Protein AF-A0A150MY14-F1 (afdb_monomer)

Sequence (168 aa):
MEKRAFRWLYVYIVLVVLLLSAPYWLWWLKPETELELLIVDDTVPDRSYREHQGLVWLLRAQEYVHRNGETYDAARDYVGFVPKGGGAYEVRPLPNTMDGYDAVYVADGERSFSFPALEGNVLPARQFYTYTWPTWETPRYHERLKPSYEAMKAAFSGADIAKRQGNE

Radius of gyration: 30.22 Å; Cα contacts (8 Å, |Δi|>4): 175; chains: 1; bounding box: 87×45×83 Å

pLDDT: mean 80.19, std 13.84, range [38.97, 97.31]

Solvent-accessible surface area (backbone atoms only — not comparable to full-atom values): 10384 Å² total; per-residue (Å²): 125,63,76,62,57,58,54,50,50,54,52,50,53,53,51,51,53,49,60,74,45,38,67,63,60,54,56,78,69,56,70,76,40,74,51,34,66,45,35,34,32,51,67,48,86,48,90,75,36,69,79,46,34,64,55,34,50,49,38,50,77,63,35,34,16,33,84,89,67,47,73,66,41,67,92,72,59,57,28,30,41,42,62,46,78,93,84,42,69,48,73,45,72,75,73,96,62,43,83,82,34,71,38,75,46,75,62,44,59,94,70,47,68,48,82,54,73,66,60,85,95,41,68,56,36,70,58,51,46,80,49,76,81,75,82,76,84,65,68,99,68,75,92,75,80,52,73,63,56,58,53,47,49,53,59,55,72,72,45,72,68,79,73,75,64,82,82,136

Secondary structure (DSSP, 8-state):
-HHHHHHHHHHHHHHHHHHHHHHHHHHHTPPPEE--EEEEES---STT-HHHHHHHHHHHHTTEE-TTSPBP-TTTS-EEEEE-GGG-EEEEPPPS-STT-SEEEEEE-S-EE--PPPBTTB--GGGPPEE-PPP--S-S------HHHHHHHHHHHSS-GGGSS---

Foldseek 3Di:
DVVVVVVVVVVVVVVVVCVVCVVVVVQVVQDADEAAEAEEEAPCPDPPLVLCPVVLVVCVSNNYAHPVSHRGDSQPRYAHWHDDPPRDIDGHDDDPFQPRHQYYDYSDDPKDKDFDDDPDPDRGSRPIDIDDDDDPPDPPDDPPPDVVNVVVCVVVVPDPPVPPPDDD

Nearest PDB structures (foldseek):
  7a5i-assembly1_a3  TM=2.217E-01  e=7.978E+00  Homo sapiens

Mean predicted aligned error: 14.18 Å

Structure (mmCIF, N/CA/C/O backbone):
data_AF-A0A150MY14-F1
#
_entry.id   AF-A0A150MY14-F1
#
loop_
_atom_site.group_PDB
_atom_site.id
_atom_site.type_symbol
_atom_site.label_atom_id
_atom_site.label_alt_id
_atom_site.label_comp_id
_atom_site.label_asym_id
_atom_site.label_entity_id
_atom_site.label_seq_id
_atom_site.pdbx_PDB_ins_code
_atom_site.Cartn_x
_atom_site.Cartn_y
_atom_site.Cartn_z
_atom_site.occupancy
_atom_site.B_iso_or_equiv
_atom_site.auth_seq_id
_atom_site.auth_comp_id
_atom_site.auth_asym_id
_atom_site.auth_atom_id
_atom_site.pdbx_PDB_model_num
ATOM 1 N N . MET A 1 1 ? -17.101 2.356 57.863 1.00 52.25 1 MET A N 1
ATOM 2 C CA . MET A 1 1 ? -17.232 3.014 56.539 1.00 52.25 1 MET A CA 1
ATOM 3 C C . MET A 1 1 ? -16.391 2.349 55.432 1.00 52.25 1 MET A C 1
ATOM 5 O O . MET A 1 1 ? -16.500 2.753 54.284 1.00 52.25 1 MET A O 1
ATOM 9 N N . GLU A 1 2 ? -15.636 1.280 55.712 1.00 59.88 2 GLU A N 1
ATOM 10 C CA . GLU A 1 2 ? -14.618 0.734 54.788 1.00 59.88 2 GLU A CA 1
ATOM 11 C C . GLU A 1 2 ? -15.159 -0.134 53.638 1.00 59.88 2 GLU A C 1
ATOM 13 O O . GLU A 1 2 ? -14.636 -0.094 52.528 1.00 59.88 2 GLU A O 1
ATOM 18 N N . LYS A 1 3 ? -16.267 -0.862 53.841 1.00 61.53 3 LYS A N 1
ATOM 19 C CA . LYS A 1 3 ? -16.819 -1.772 52.812 1.00 61.53 3 LYS A CA 1
ATOM 20 C C . LYS A 1 3 ? -17.307 -1.054 51.542 1.00 61.53 3 LY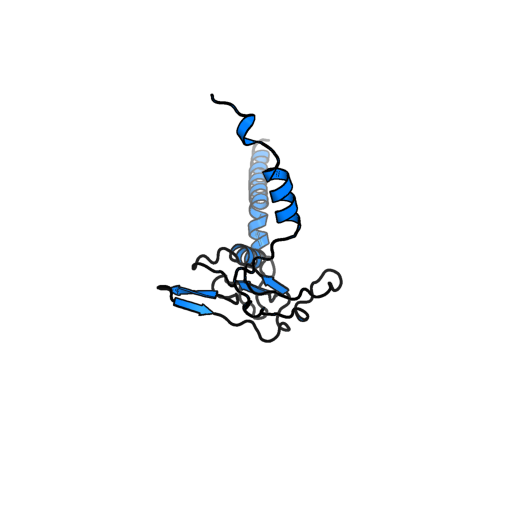S A C 1
ATOM 22 O O . LYS A 1 3 ? -17.383 -1.666 50.480 1.00 61.53 3 LYS A O 1
ATOM 27 N N . ARG A 1 4 ? -17.656 0.237 51.639 1.00 62.91 4 ARG A N 1
ATOM 28 C CA . ARG A 1 4 ? -18.098 1.048 50.489 1.00 62.91 4 ARG A CA 1
ATOM 29 C C . ARG A 1 4 ? -16.916 1.524 49.644 1.00 62.91 4 ARG A C 1
ATOM 31 O O . ARG A 1 4 ? -17.005 1.450 48.426 1.00 62.91 4 ARG A O 1
ATOM 38 N N . ALA A 1 5 ? -15.811 1.934 50.270 1.00 67.44 5 ALA A N 1
ATOM 39 C CA . ALA A 1 5 ? -14.593 2.339 49.564 1.00 67.44 5 ALA A CA 1
ATOM 40 C C . ALA A 1 5 ? -13.973 1.168 48.778 1.00 67.44 5 ALA A C 1
ATOM 42 O O . ALA A 1 5 ? -13.598 1.331 47.621 1.00 67.44 5 ALA A O 1
ATOM 43 N N . PHE A 1 6 ? -13.979 -0.038 49.356 1.00 68.00 6 PHE A N 1
ATOM 44 C CA . PHE A 1 6 ? -13.473 -1.242 48.687 1.00 68.00 6 PHE A CA 1
ATOM 45 C C 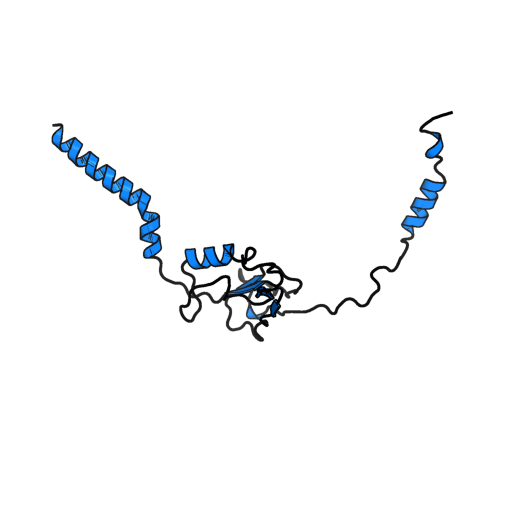. PHE A 1 6 ? -14.314 -1.661 47.462 1.00 68.00 6 PHE A C 1
ATOM 47 O O . PHE A 1 6 ? -13.778 -2.166 46.480 1.00 68.00 6 PHE A O 1
ATOM 54 N N . ARG A 1 7 ? -15.630 -1.392 47.468 1.00 77.12 7 ARG A N 1
ATOM 55 C CA . ARG A 1 7 ? -16.498 -1.590 46.289 1.00 77.12 7 ARG A CA 1
ATOM 56 C C . ARG A 1 7 ? -16.163 -0.633 45.146 1.00 77.12 7 ARG A C 1
ATOM 58 O O . ARG A 1 7 ? -16.162 -1.053 43.995 1.00 77.12 7 ARG A O 1
ATOM 65 N N . TRP A 1 8 ? -15.878 0.632 45.452 1.00 88.56 8 TRP A N 1
ATOM 66 C CA . TRP A 1 8 ? -15.504 1.622 44.437 1.00 88.56 8 TRP A CA 1
ATOM 67 C C . TRP A 1 8 ? -14.114 1.370 43.853 1.00 88.56 8 TRP A C 1
ATOM 69 O O . TRP A 1 8 ? -13.916 1.599 42.664 1.00 88.56 8 TRP A O 1
ATOM 79 N N . LEU A 1 9 ? -13.189 0.825 44.649 1.00 91.19 9 LEU A N 1
ATOM 80 C CA . LEU A 1 9 ? -11.871 0.407 44.172 1.00 91.19 9 LEU A CA 1
ATOM 81 C C . LEU A 1 9 ? -11.982 -0.600 43.018 1.00 91.19 9 LEU A C 1
ATOM 83 O O . LEU A 1 9 ? -11.352 -0.413 41.983 1.00 91.19 9 LEU A O 1
ATOM 87 N N . TYR A 1 10 ? -12.831 -1.624 43.156 1.00 91.56 10 TYR A N 1
ATOM 88 C CA . TYR A 1 10 ? -13.030 -2.621 42.101 1.00 91.56 10 TYR A CA 1
ATOM 89 C C . TYR A 1 10 ? -13.604 -2.006 40.816 1.00 91.56 10 TYR A C 1
ATOM 91 O O . TYR A 1 10 ? -13.130 -2.299 39.722 1.00 91.56 10 TYR A O 1
ATOM 99 N N . VAL A 1 11 ? -14.576 -1.097 40.945 1.00 94.44 11 VAL A N 1
ATOM 100 C CA . VAL A 1 11 ? -15.140 -0.360 39.800 1.00 94.44 11 VAL A CA 1
ATOM 101 C C . VAL A 1 11 ? -14.059 0.447 39.081 1.00 94.44 11 VAL A C 1
ATOM 103 O O . VAL A 1 11 ? -13.993 0.420 37.856 1.00 94.44 11 VAL A O 1
ATOM 106 N N . TYR A 1 12 ? -13.185 1.123 39.831 1.00 95.00 12 TYR A N 1
ATOM 107 C CA . TYR A 1 12 ? -12.103 1.920 39.257 1.00 95.00 12 TYR A CA 1
ATOM 108 C C . TYR A 1 12 ? -11.085 1.050 38.511 1.00 95.00 12 TYR A C 1
ATOM 110 O O . TYR A 1 12 ? -10.664 1.406 37.415 1.00 95.00 12 TYR A O 1
ATOM 118 N N . ILE A 1 13 ? -10.738 -0.120 39.061 1.00 95.69 13 ILE A N 1
ATOM 119 C CA . ILE A 1 13 ? -9.852 -1.088 38.399 1.00 95.69 13 ILE A CA 1
ATOM 120 C C . ILE A 1 13 ? -10.459 -1.553 37.072 1.00 95.69 13 ILE A C 1
ATOM 122 O O . ILE A 1 13 ? -9.774 -1.533 36.053 1.00 95.69 13 ILE A O 1
ATOM 126 N N . VAL A 1 14 ? -11.746 -1.914 37.057 1.00 95.69 14 VAL A N 1
ATOM 127 C CA . VAL A 1 14 ? -12.441 -2.318 35.822 1.00 95.69 14 VAL A CA 1
ATOM 128 C C . VAL A 1 14 ? -12.438 -1.185 34.793 1.00 95.69 14 VAL A C 1
ATOM 130 O O . VAL A 1 14 ? -12.138 -1.425 33.627 1.00 95.69 14 VAL A O 1
ATOM 133 N N . LEU A 1 15 ? -12.705 0.053 35.214 1.00 95.75 15 LEU A N 1
ATOM 134 C CA . LEU A 1 15 ? -12.680 1.226 34.334 1.00 95.75 15 LEU A CA 1
ATOM 135 C C . LEU A 1 15 ? -11.295 1.480 33.733 1.00 95.75 15 LEU A C 1
ATOM 137 O O . LEU A 1 15 ? -11.192 1.755 32.542 1.00 95.75 15 LEU A O 1
ATOM 141 N N . VAL A 1 16 ? -10.233 1.353 34.530 1.00 96.50 16 VAL A N 1
ATOM 142 C CA . VAL A 1 16 ? -8.851 1.498 34.050 1.00 96.50 16 VAL A CA 1
ATOM 143 C C . VAL A 1 16 ? -8.505 0.394 33.055 1.00 96.50 16 VAL A C 1
ATOM 145 O O . VAL A 1 16 ? -7.934 0.681 32.009 1.00 96.50 16 VAL A O 1
ATOM 148 N N . VAL A 1 17 ? -8.893 -0.855 33.324 1.00 96.75 17 VAL A N 1
ATOM 149 C CA . VAL A 1 17 ? -8.681 -1.970 32.387 1.00 96.75 17 VAL A CA 1
ATOM 150 C C . VAL A 1 17 ? -9.440 -1.742 31.075 1.00 96.75 17 VAL A C 1
ATOM 152 O O . VAL A 1 17 ? -8.881 -1.954 29.998 1.00 96.75 17 VAL A O 1
ATOM 155 N N . LEU A 1 18 ? -10.683 -1.259 31.137 1.00 95.69 18 LEU A N 1
ATOM 156 C CA . LEU A 1 18 ? -11.456 -0.906 29.943 1.00 95.69 18 LEU A CA 1
ATOM 157 C C . LEU A 1 18 ? -10.809 0.244 29.170 1.00 95.69 18 LEU A C 1
ATOM 159 O O . LEU A 1 18 ? -10.694 0.162 27.954 1.00 95.69 18 LEU A O 1
ATOM 163 N N . LEU A 1 19 ? -10.328 1.279 29.861 1.00 96.00 19 LEU A N 1
ATOM 164 C CA . LEU A 1 19 ? -9.660 2.418 29.233 1.00 96.00 19 LEU A CA 1
ATOM 165 C C . LEU A 1 19 ? -8.360 1.998 28.535 1.00 96.00 19 LEU A C 1
ATOM 167 O O . LEU A 1 19 ? -8.114 2.400 27.402 1.00 96.00 19 LEU A O 1
ATOM 171 N N . LEU A 1 20 ? -7.548 1.162 29.185 1.00 97.31 20 LEU A N 1
ATOM 172 C CA . LEU A 1 20 ? -6.294 0.660 28.618 1.00 97.31 20 LEU A CA 1
ATOM 173 C C . LEU A 1 20 ? -6.522 -0.315 27.455 1.00 97.31 20 LEU A C 1
ATOM 175 O O . LEU A 1 20 ? -5.702 -0.373 26.544 1.00 97.31 20 LEU A O 1
ATOM 179 N N . SER A 1 21 ? -7.631 -1.061 27.462 1.00 96.00 21 SER A N 1
ATOM 180 C CA . SER A 1 21 ? -7.997 -1.965 26.361 1.00 96.00 21 SER A CA 1
ATOM 181 C C . SER A 1 21 ? -8.833 -1.293 25.265 1.00 96.00 21 SER A C 1
ATOM 183 O O . SER A 1 21 ? -9.010 -1.881 24.201 1.00 96.00 21 SER A O 1
ATOM 185 N N . ALA A 1 22 ? -9.301 -0.055 25.469 1.00 95.06 22 ALA A N 1
ATOM 186 C CA . ALA A 1 22 ? -10.154 0.675 24.529 1.00 95.06 22 ALA A CA 1
ATOM 187 C C . ALA A 1 22 ? -9.618 0.719 23.085 1.00 95.06 22 ALA A C 1
ATOM 189 O O . ALA A 1 22 ? -10.414 0.459 22.183 1.00 95.06 22 ALA A O 1
ATOM 190 N N . PRO A 1 23 ? -8.314 0.966 22.822 1.00 93.75 23 PRO A N 1
ATOM 191 C CA . PRO A 1 23 ? -7.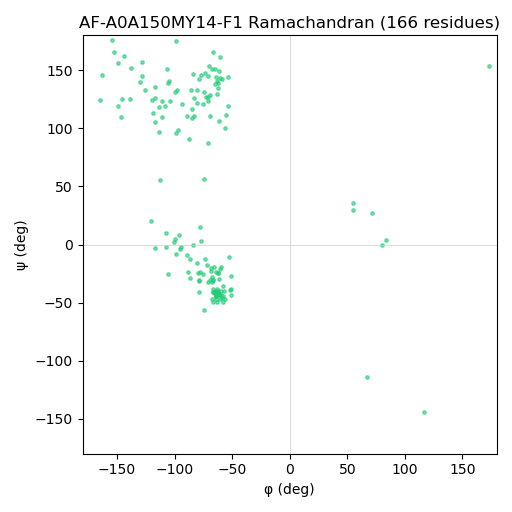798 0.992 21.452 1.00 93.75 23 PRO A CA 1
ATOM 192 C C . PRO A 1 23 ? -8.028 -0.317 20.690 1.00 93.75 23 PRO A C 1
ATOM 194 O O . PRO A 1 23 ? -8.321 -0.283 19.501 1.00 93.75 23 PRO A O 1
ATOM 197 N N . TYR A 1 24 ? -7.950 -1.462 21.376 1.00 92.19 24 TYR A N 1
ATOM 198 C CA . TYR A 1 24 ? -8.196 -2.770 20.771 1.00 92.19 24 TYR A CA 1
ATOM 199 C C . TYR A 1 24 ? -9.665 -2.924 20.361 1.00 92.19 24 TYR A C 1
ATOM 201 O O . TYR A 1 24 ? -9.950 -3.299 19.231 1.00 92.19 24 TYR A O 1
ATOM 209 N N . TRP A 1 25 ? -10.606 -2.571 21.242 1.00 91.88 25 TRP A N 1
ATOM 210 C CA . TRP A 1 25 ? -12.042 -2.664 20.949 1.00 91.88 25 TRP A CA 1
ATOM 211 C C . TRP A 1 25 ? -12.487 -1.691 19.860 1.00 91.88 25 TRP A C 1
ATOM 213 O O . TRP A 1 25 ? -13.283 -2.043 18.996 1.00 91.88 25 TRP A O 1
ATOM 223 N N . LEU A 1 26 ? -11.966 -0.464 19.898 1.00 90.81 26 LEU A N 1
ATOM 224 C CA . LEU A 1 26 ? -12.285 0.563 18.910 1.00 90.81 26 LEU A CA 1
ATOM 225 C C . LEU A 1 26 ? -11.753 0.204 17.524 1.00 90.81 26 LEU A C 1
ATOM 227 O O . LEU A 1 26 ? -12.379 0.565 16.533 1.00 90.81 26 LEU A O 1
ATOM 231 N N . TRP A 1 27 ? -10.641 -0.530 17.453 1.00 91.38 27 TRP A N 1
ATOM 232 C CA . TRP A 1 27 ? -10.100 -1.013 16.188 1.00 91.38 27 TRP A CA 1
ATOM 233 C C . TRP A 1 27 ? -11.060 -1.989 15.488 1.00 91.38 27 TRP A C 1
ATOM 235 O O . TRP A 1 27 ? -11.323 -1.821 14.307 1.00 91.38 27 TRP A O 1
ATOM 245 N N . TRP A 1 28 ? -11.702 -2.903 16.227 1.00 87.50 28 TRP A N 1
ATOM 246 C CA . TRP A 1 28 ? -12.707 -3.836 15.680 1.00 87.50 28 TRP A CA 1
ATOM 247 C C . TRP A 1 28 ? -13.995 -3.170 15.174 1.00 87.50 28 TRP A C 1
ATOM 249 O O . TRP A 1 28 ? -14.765 -3.788 14.446 1.00 87.50 28 TRP A O 1
ATOM 259 N N . LEU A 1 29 ? -14.272 -1.938 15.604 1.00 91.19 29 LEU A N 1
ATOM 260 C CA . LEU A 1 29 ? -15.452 -1.172 15.193 1.00 91.19 29 LEU A CA 1
ATOM 261 C C . LEU A 1 29 ? -15.160 -0.243 14.011 1.00 91.19 29 LEU A C 1
ATOM 263 O O . LEU A 1 29 ? -16.052 0.485 13.570 1.00 91.19 29 LEU A O 1
ATOM 267 N N . LYS A 1 30 ? -13.911 -0.209 13.537 1.00 90.25 30 LYS A N 1
ATOM 268 C CA . LYS A 1 30 ? -13.511 0.663 12.444 1.00 90.25 30 LYS A CA 1
ATOM 269 C C . LYS A 1 30 ? -14.157 0.172 11.138 1.00 90.25 30 LYS A C 1
ATOM 271 O O . LYS A 1 30 ? -14.052 -1.011 10.833 1.00 90.25 30 LYS A O 1
ATOM 276 N N . PRO A 1 31 ? -14.834 1.048 10.375 1.00 91.38 31 PRO A N 1
ATOM 277 C CA . PRO A 1 31 ? -15.397 0.661 9.090 1.00 91.38 31 PRO A CA 1
ATOM 278 C C . PRO A 1 31 ? -14.293 0.432 8.053 1.00 91.38 31 PRO A C 1
ATOM 280 O O . PRO A 1 31 ? -13.294 1.158 8.034 1.00 91.38 31 PRO A O 1
ATOM 283 N N . GLU A 1 32 ? -14.519 -0.534 7.165 1.00 93.50 32 GLU A N 1
ATOM 284 C CA . GLU A 1 32 ? -13.688 -0.757 5.983 1.00 93.50 32 GLU A CA 1
ATOM 285 C C . GLU A 1 32 ? -13.798 0.437 5.027 1.00 93.50 32 GLU A C 1
ATOM 287 O O . GLU A 1 32 ? -14.877 1.003 4.826 1.00 93.50 32 GLU A O 1
ATOM 292 N N . THR A 1 33 ? -12.665 0.856 4.468 1.00 92.94 33 THR A N 1
ATOM 293 C CA . THR A 1 33 ? -12.580 1.964 3.514 1.00 92.94 33 THR A CA 1
ATOM 294 C C . THR A 1 33 ? -12.015 1.457 2.198 1.00 92.94 33 THR A C 1
ATOM 296 O O . THR A 1 33 ? -10.918 0.904 2.157 1.00 92.94 33 THR A O 1
ATOM 299 N N . GLU A 1 34 ? -12.748 1.674 1.113 1.00 94.56 34 GLU A N 1
ATOM 300 C CA . GLU A 1 34 ? -12.274 1.331 -0.225 1.00 94.56 34 GLU A CA 1
ATOM 301 C C . GLU A 1 34 ? -11.153 2.289 -0.646 1.00 94.56 34 GLU A C 1
ATOM 303 O O . GLU A 1 34 ? -11.299 3.513 -0.595 1.00 94.56 34 GLU A O 1
ATOM 308 N N . LEU A 1 35 ? -10.026 1.720 -1.057 1.00 92.12 35 LEU A N 1
ATOM 309 C CA . LEU A 1 35 ? -8.901 2.432 -1.645 1.00 92.12 35 LEU A CA 1
ATOM 310 C C . LEU A 1 35 ? -8.235 1.471 -2.617 1.00 92.12 35 LEU A C 1
ATOM 312 O O . LEU A 1 35 ? -7.743 0.444 -2.168 1.00 92.12 35 LEU A O 1
ATOM 316 N N . GLU A 1 36 ? -8.176 1.798 -3.907 1.00 93.25 36 GLU A N 1
ATOM 317 C CA . GLU A 1 36 ? -7.493 0.980 -4.913 1.00 93.25 36 GLU A CA 1
ATOM 318 C C . GLU A 1 36 ? -6.075 1.523 -5.158 1.00 93.25 36 GLU A C 1
ATOM 320 O O . GLU A 1 36 ? -5.866 2.499 -5.885 1.00 93.25 36 GLU A O 1
ATOM 325 N N . LEU A 1 37 ? -5.076 0.911 -4.525 1.00 91.69 37 LEU A N 1
ATOM 326 C CA . LEU A 1 37 ? -3.682 1.339 -4.556 1.00 91.69 37 LEU A CA 1
ATOM 327 C C . LEU A 1 37 ? -2.862 0.430 -5.471 1.00 91.69 37 LEU A C 1
ATOM 329 O O . LEU A 1 37 ? -2.757 -0.774 -5.242 1.00 91.69 37 LEU A O 1
ATOM 333 N N . LEU A 1 38 ? -2.203 1.019 -6.469 1.00 91.38 38 LEU A N 1
ATOM 334 C CA . LEU A 1 38 ? -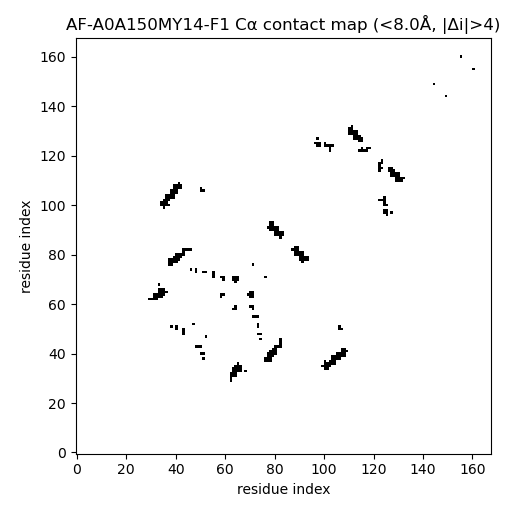1.229 0.297 -7.283 1.00 91.38 38 LEU A CA 1
ATOM 335 C C . LEU A 1 38 ? 0.126 0.273 -6.570 1.00 91.38 38 LEU A C 1
ATOM 337 O O . LEU A 1 38 ? 0.793 1.303 -6.482 1.00 91.38 38 LEU A O 1
ATOM 341 N N . ILE A 1 39 ? 0.551 -0.897 -6.099 1.00 91.75 39 ILE A N 1
ATOM 342 C CA . ILE A 1 39 ? 1.888 -1.108 -5.530 1.00 91.75 39 ILE A CA 1
ATOM 343 C C . ILE A 1 39 ? 2.817 -1.612 -6.638 1.00 91.75 39 ILE A C 1
ATOM 345 O O . ILE A 1 39 ? 2.556 -2.652 -7.241 1.00 91.75 39 ILE A O 1
ATOM 349 N N . VAL A 1 40 ? 3.899 -0.884 -6.909 1.00 89.25 40 VAL A N 1
ATOM 350 C CA . VAL A 1 40 ? 4.934 -1.242 -7.888 1.00 89.25 40 VAL A CA 1
ATOM 351 C C . VAL A 1 40 ? 6.223 -1.588 -7.151 1.00 89.25 40 VAL A C 1
ATOM 353 O O . VAL A 1 40 ? 6.736 -0.762 -6.395 1.00 89.25 40 VAL A O 1
ATOM 356 N N . ASP A 1 41 ? 6.746 -2.789 -7.389 1.00 88.56 41 ASP A N 1
ATOM 357 C CA . ASP A 1 41 ? 7.997 -3.267 -6.799 1.00 88.56 41 ASP A CA 1
ATOM 358 C C . ASP A 1 41 ? 8.752 -4.191 -7.772 1.00 88.56 41 ASP A C 1
ATOM 360 O O . ASP A 1 41 ? 8.329 -5.316 -8.070 1.00 88.56 41 ASP A O 1
ATOM 364 N N . ASP A 1 42 ? 9.878 -3.701 -8.288 1.00 81.62 42 ASP A N 1
ATOM 365 C CA . ASP A 1 42 ? 10.689 -4.400 -9.287 1.00 81.62 42 ASP A CA 1
ATOM 366 C C . ASP A 1 42 ? 11.894 -5.139 -8.707 1.00 81.62 42 ASP A C 1
ATOM 368 O O . ASP A 1 42 ? 12.546 -5.888 -9.437 1.00 81.62 42 ASP A O 1
ATOM 372 N N . THR A 1 43 ? 12.201 -4.957 -7.423 1.00 73.00 43 THR A N 1
ATOM 373 C CA . THR A 1 43 ? 13.460 -5.430 -6.829 1.00 73.00 43 THR A CA 1
ATOM 374 C C . THR A 1 43 ? 13.251 -6.409 -5.681 1.00 73.00 43 THR A C 1
ATOM 376 O O . THR A 1 43 ? 14.185 -6.649 -4.923 1.00 73.00 43 THR A O 1
ATOM 379 N N . VAL A 1 44 ? 12.076 -7.050 -5.588 1.00 76.12 44 VAL A N 1
ATOM 380 C CA . VAL A 1 44 ? 11.750 -8.071 -4.574 1.00 76.12 44 VAL A CA 1
ATOM 381 C C . VAL A 1 44 ? 12.770 -9.228 -4.600 1.00 76.12 44 VAL A C 1
ATOM 383 O O . VAL A 1 44 ? 12.659 -10.137 -5.431 1.00 76.12 44 VAL A O 1
ATOM 386 N N . PRO A 1 45 ? 13.758 -9.262 -3.685 1.00 73.38 45 PRO A N 1
ATOM 387 C CA . PRO A 1 45 ? 14.886 -10.187 -3.802 1.00 73.38 45 PRO A CA 1
ATOM 388 C C . PRO A 1 45 ? 14.513 -11.600 -3.339 1.00 73.38 45 PRO A C 1
ATOM 390 O O . PRO A 1 45 ? 15.118 -12.591 -3.746 1.00 73.38 45 PRO A O 1
ATOM 393 N N . ASP A 1 46 ? 13.507 -11.695 -2.471 1.00 80.38 46 ASP A N 1
ATOM 394 C CA . ASP A 1 46 ? 13.034 -12.918 -1.847 1.00 80.38 46 ASP A CA 1
ATOM 395 C C . ASP A 1 46 ? 11.555 -12.790 -1.434 1.00 80.38 46 ASP A C 1
ATOM 397 O O . ASP A 1 46 ? 10.922 -11.744 -1.556 1.00 80.38 46 ASP A O 1
ATOM 401 N N . ARG A 1 47 ? 10.980 -13.879 -0.918 1.00 83.25 47 ARG A N 1
ATOM 402 C CA . ARG A 1 47 ? 9.563 -13.943 -0.518 1.00 83.25 47 ARG A CA 1
ATOM 403 C C . ARG A 1 47 ? 9.255 -13.269 0.828 1.00 83.25 47 ARG A C 1
ATOM 405 O O . ARG A 1 47 ? 8.210 -13.556 1.408 1.00 83.25 47 ARG A O 1
ATOM 412 N N . SER A 1 48 ? 10.154 -12.444 1.367 1.00 84.50 48 SER A N 1
ATOM 413 C CA . SER A 1 48 ? 9.848 -11.609 2.534 1.00 84.50 48 SER A CA 1
ATOM 414 C C . SER A 1 48 ? 9.019 -10.383 2.162 1.00 84.50 48 SER A C 1
ATOM 416 O O . SER A 1 48 ? 8.311 -9.868 3.022 1.00 84.50 48 SER A O 1
ATOM 418 N N . TYR A 1 49 ? 9.080 -9.939 0.896 1.00 88.19 49 TYR A N 1
ATOM 419 C CA . TYR A 1 49 ? 8.372 -8.748 0.403 1.00 88.19 49 TYR A CA 1
ATOM 420 C C . TYR A 1 49 ? 8.681 -7.485 1.222 1.00 88.19 49 TYR A C 1
ATOM 422 O O . TYR A 1 49 ? 7.842 -6.598 1.371 1.00 88.19 49 TYR A O 1
ATOM 430 N N . ARG A 1 50 ? 9.888 -7.422 1.798 1.00 87.38 50 ARG A N 1
ATOM 431 C CA . ARG A 1 50 ? 10.276 -6.444 2.822 1.00 87.38 50 ARG A CA 1
ATOM 432 C C . ARG A 1 50 ? 9.995 -4.992 2.432 1.00 87.38 50 ARG A C 1
ATOM 434 O O . ARG A 1 50 ? 9.572 -4.224 3.292 1.00 87.38 50 ARG A O 1
ATOM 441 N N . GLU A 1 51 ? 10.218 -4.635 1.171 1.00 86.44 51 GLU A N 1
ATOM 442 C CA . GLU A 1 51 ? 10.147 -3.247 0.702 1.00 86.44 51 GLU A CA 1
ATOM 443 C C . GLU A 1 51 ? 8.718 -2.674 0.753 1.00 86.44 51 GLU A C 1
ATOM 445 O O . GLU A 1 51 ? 8.536 -1.508 1.093 1.00 86.44 51 GLU A O 1
ATOM 450 N N . HIS A 1 52 ? 7.681 -3.495 0.544 1.00 90.81 52 HIS A N 1
ATOM 451 C CA . HIS A 1 52 ? 6.278 -3.055 0.610 1.00 90.81 52 HIS A CA 1
ATOM 452 C C . HIS A 1 52 ? 5.445 -3.731 1.715 1.00 90.81 52 HIS A C 1
ATOM 454 O O . HIS A 1 52 ? 4.297 -3.345 1.947 1.00 90.81 52 HIS A O 1
ATOM 460 N N . GLN A 1 53 ? 6.002 -4.686 2.468 1.00 92.38 53 GLN A N 1
ATOM 461 C CA . GLN A 1 53 ? 5.303 -5.351 3.576 1.00 92.38 53 GLN A CA 1
ATOM 462 C C . GLN A 1 53 ? 4.813 -4.355 4.639 1.00 92.38 53 GLN A C 1
ATOM 464 O O . GLN A 1 53 ? 3.702 -4.499 5.154 1.00 92.38 53 GLN A O 1
ATOM 469 N N . GLY A 1 54 ? 5.620 -3.340 4.966 1.00 92.00 54 GLY A N 1
ATOM 470 C CA . GLY A 1 54 ? 5.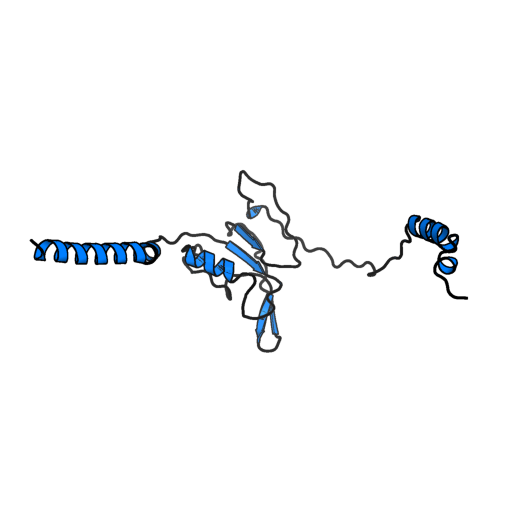247 -2.309 5.940 1.00 92.00 54 GLY A CA 1
ATOM 471 C C . GLY A 1 54 ? 4.039 -1.483 5.491 1.00 92.00 54 GLY A C 1
ATOM 472 O O . GLY A 1 54 ? 3.154 -1.192 6.298 1.00 92.00 54 GLY A O 1
ATOM 473 N N . LEU A 1 55 ? 3.960 -1.169 4.196 1.00 93.75 55 LEU A N 1
ATOM 474 C CA . LEU A 1 55 ? 2.811 -0.483 3.613 1.00 93.75 55 LEU A CA 1
ATOM 475 C C . LEU A 1 55 ? 1.561 -1.362 3.657 1.00 93.75 55 LEU A C 1
ATOM 477 O O . LEU A 1 55 ? 0.524 -0.914 4.133 1.00 93.75 55 LEU A O 1
ATOM 481 N N . VAL A 1 56 ? 1.654 -2.618 3.213 1.00 95.56 56 VAL A N 1
ATOM 482 C CA . VAL A 1 56 ? 0.513 -3.546 3.249 1.00 95.56 56 VAL A CA 1
ATOM 483 C C . VAL A 1 56 ? 0.016 -3.755 4.678 1.00 95.56 56 VAL A C 1
ATOM 485 O O . VAL A 1 56 ? -1.190 -3.775 4.923 1.00 95.56 56 VAL A O 1
ATOM 488 N N . TRP A 1 57 ? 0.929 -3.859 5.645 1.00 95.56 57 TRP A N 1
ATOM 489 C CA . TRP A 1 57 ? 0.564 -3.906 7.058 1.00 95.56 57 TRP A CA 1
ATOM 490 C C . TRP A 1 57 ? -0.220 -2.660 7.482 1.00 95.56 57 TRP A C 1
ATOM 492 O O . TRP A 1 57 ? -1.255 -2.794 8.132 1.00 95.56 57 TRP A O 1
ATOM 502 N N . LEU A 1 58 ? 0.231 -1.464 7.089 1.00 94.75 58 LEU A N 1
ATOM 503 C CA . LEU A 1 58 ? -0.453 -0.212 7.408 1.00 94.75 58 LEU A CA 1
ATOM 504 C C . LEU A 1 58 ? -1.847 -0.151 6.775 1.00 94.75 58 LEU A C 1
ATOM 506 O O . LEU A 1 58 ? -2.790 0.250 7.453 1.00 94.75 58 LEU A O 1
ATOM 510 N N . LEU A 1 59 ? -1.987 -0.571 5.515 1.00 94.94 59 LEU A N 1
ATOM 511 C CA . LEU A 1 59 ? -3.273 -0.600 4.815 1.00 94.94 59 LEU A CA 1
ATOM 512 C C . LEU A 1 59 ? -4.284 -1.464 5.567 1.00 94.94 59 LEU A C 1
ATOM 514 O O . LEU A 1 59 ? -5.367 -0.995 5.907 1.00 94.94 59 LEU A O 1
ATOM 518 N N . ARG A 1 60 ? -3.882 -2.683 5.936 1.00 94.31 60 ARG A N 1
ATOM 519 C CA . ARG A 1 60 ? -4.713 -3.600 6.725 1.00 94.31 60 ARG A CA 1
ATOM 520 C C . ARG A 1 60 ? -5.014 -3.059 8.117 1.00 94.31 60 ARG A C 1
ATOM 522 O O . ARG A 1 60 ? -6.149 -3.107 8.563 1.00 94.31 60 ARG A O 1
ATOM 529 N N . ALA A 1 61 ? -4.016 -2.506 8.805 1.00 93.25 61 ALA A N 1
ATOM 530 C CA . ALA A 1 61 ? -4.207 -1.901 10.122 1.00 93.25 61 ALA A CA 1
ATOM 531 C C . ALA A 1 61 ? -5.173 -0.707 10.077 1.00 93.25 61 ALA A C 1
ATOM 533 O O . ALA A 1 61 ? -5.774 -0.352 11.092 1.00 93.25 61 ALA A O 1
ATOM 534 N N . GLN A 1 62 ? -5.310 -0.069 8.916 1.00 93.75 62 GLN A N 1
ATOM 535 C CA . GLN A 1 62 ? -6.253 1.008 8.688 1.00 93.75 62 GLN A CA 1
ATOM 536 C C . GLN A 1 62 ? -7.576 0.548 8.051 1.00 93.75 62 GLN A C 1
ATOM 538 O O . GLN A 1 62 ? -8.391 1.424 7.772 1.00 93.75 62 GLN A O 1
ATOM 543 N N . GLU A 1 63 ? -7.825 -0.758 7.923 1.00 93.50 63 GLU A N 1
ATOM 544 C CA . GLU A 1 63 ? -9.024 -1.333 7.291 1.00 93.50 63 GLU A CA 1
ATOM 545 C C . GLU A 1 63 ? -9.253 -0.810 5.861 1.00 93.50 63 GLU A C 1
ATOM 547 O O . GLU A 1 63 ? -10.384 -0.581 5.436 1.00 93.50 63 GLU A O 1
ATOM 552 N N . TYR A 1 64 ? -8.165 -0.585 5.114 1.00 95.38 64 TYR A N 1
ATOM 553 C CA . TYR A 1 64 ? -8.256 -0.332 3.679 1.00 95.38 64 TYR A CA 1
ATOM 554 C C . TYR A 1 64 ? -8.412 -1.647 2.920 1.00 95.38 64 TYR A C 1
ATOM 556 O O . TYR A 1 64 ? -7.655 -2.599 3.141 1.00 95.38 64 TYR A O 1
ATOM 564 N N . VAL A 1 65 ? -9.368 -1.664 1.998 1.00 96.31 65 VAL A N 1
ATOM 565 C CA . VAL A 1 65 ? -9.695 -2.805 1.140 1.00 96.31 65 VAL A CA 1
ATOM 566 C C . VAL A 1 65 ? -9.727 -2.372 -0.321 1.00 96.31 65 VAL A C 1
ATOM 568 O O . VAL A 1 65 ? -9.924 -1.194 -0.630 1.00 96.31 65 VAL A O 1
ATOM 571 N N . HIS A 1 66 ? -9.532 -3.332 -1.219 1.00 95.81 66 HIS A N 1
ATOM 572 C CA . HIS A 1 66 ? -9.796 -3.158 -2.647 1.00 95.81 66 HIS A CA 1
ATOM 573 C C . HIS A 1 66 ? -11.279 -2.827 -2.870 1.00 95.81 66 HIS A C 1
ATOM 575 O O . HIS A 1 66 ? -12.127 -3.133 -2.028 1.00 95.81 66 HIS A O 1
ATOM 581 N N . ARG A 1 67 ? -11.645 -2.274 -4.031 1.00 93.25 67 ARG A N 1
ATOM 582 C CA . ARG A 1 67 ? -13.062 -1.972 -4.352 1.00 93.25 67 ARG A CA 1
ATOM 583 C C . ARG A 1 67 ? -13.978 -3.195 -4.368 1.00 93.25 67 ARG A C 1
ATOM 585 O O . ARG A 1 67 ? -15.194 -3.064 -4.290 1.00 93.25 67 ARG A O 1
ATOM 592 N N . ASN A 1 68 ? -13.416 -4.391 -4.523 1.00 92.75 68 ASN A N 1
ATOM 593 C CA . ASN A 1 68 ? -14.159 -5.650 -4.449 1.00 92.75 68 ASN A CA 1
ATOM 594 C C . ASN A 1 68 ? -14.351 -6.157 -3.001 1.00 92.75 68 ASN A C 1
ATOM 596 O O . ASN A 1 68 ? -14.959 -7.210 -2.814 1.00 92.75 68 ASN A O 1
ATOM 600 N N . GLY A 1 69 ? -13.840 -5.430 -1.999 1.00 92.69 69 GLY A N 1
ATOM 601 C CA . GLY A 1 69 ? -13.878 -5.788 -0.580 1.00 92.69 69 GLY A CA 1
ATOM 602 C C . GLY A 1 69 ? -12.758 -6.732 -0.131 1.00 92.69 69 GLY A C 1
ATOM 603 O O . GLY A 1 69 ? -12.746 -7.172 1.016 1.00 92.69 69 GLY A O 1
ATOM 604 N N . GLU A 1 70 ? -11.814 -7.089 -1.005 1.00 95.31 70 GLU A N 1
ATOM 605 C CA . GLU A 1 70 ? -10.690 -7.942 -0.624 1.00 95.31 70 GLU A CA 1
ATOM 606 C C . GLU A 1 70 ? -9.635 -7.158 0.169 1.00 95.31 70 GLU A C 1
ATOM 608 O O . GLU A 1 70 ? -9.376 -5.978 -0.062 1.00 95.31 70 GLU A O 1
ATOM 613 N N . THR A 1 71 ? -8.988 -7.836 1.118 1.00 95.19 71 THR A N 1
ATOM 614 C CA . THR A 1 71 ? -7.914 -7.240 1.925 1.00 95.19 71 THR A CA 1
ATOM 615 C C . THR A 1 71 ? -6.574 -7.304 1.206 1.00 95.19 71 THR A C 1
ATOM 617 O O . THR A 1 71 ? -6.272 -8.287 0.527 1.00 95.19 71 THR A O 1
ATOM 620 N N . TYR A 1 72 ? -5.745 -6.284 1.437 1.00 96.06 72 TYR A N 1
ATOM 621 C CA . TYR A 1 72 ? -4.406 -6.202 0.863 1.00 96.06 72 TYR A CA 1
ATOM 622 C C . TYR A 1 72 ? -3.463 -7.324 1.326 1.00 96.06 72 TYR A C 1
ATOM 624 O O . TYR A 1 72 ? -3.404 -7.679 2.508 1.00 96.06 72 TYR A O 1
ATOM 632 N N . ASP A 1 73 ? -2.644 -7.823 0.406 1.00 95.81 73 ASP A N 1
ATOM 633 C CA . ASP A 1 73 ? -1.707 -8.925 0.600 1.00 95.81 73 ASP A CA 1
ATOM 634 C C . ASP A 1 73 ? -0.361 -8.644 -0.081 1.00 95.81 73 ASP A C 1
ATOM 636 O O . ASP A 1 73 ? -0.290 -8.406 -1.280 1.00 95.81 73 ASP A O 1
ATOM 640 N N . ALA A 1 74 ? 0.740 -8.720 0.670 1.00 93.62 74 ALA A N 1
ATOM 641 C CA . ALA A 1 74 ? 2.066 -8.378 0.153 1.00 93.62 74 ALA A CA 1
ATOM 642 C C . ALA A 1 74 ? 2.567 -9.365 -0.914 1.00 93.62 74 ALA A C 1
ATOM 644 O O . ALA A 1 74 ? 3.314 -8.996 -1.804 1.00 93.62 74 ALA A O 1
ATOM 645 N N . ALA A 1 75 ? 2.142 -10.627 -0.893 1.00 92.12 75 ALA A N 1
ATOM 646 C CA . ALA A 1 75 ? 2.529 -11.560 -1.945 1.00 92.12 75 ALA A CA 1
ATOM 647 C C . ALA A 1 75 ? 1.699 -11.356 -3.223 1.00 92.12 75 ALA A C 1
ATOM 649 O O . ALA A 1 75 ? 2.179 -11.628 -4.329 1.00 92.12 75 ALA A O 1
ATOM 650 N N . ARG A 1 76 ? 0.441 -10.914 -3.089 1.00 92.88 76 ARG A N 1
ATOM 651 C CA . ARG A 1 76 ? -0.541 -10.906 -4.186 1.00 92.88 76 ARG A CA 1
ATOM 652 C C . ARG A 1 76 ? -0.821 -9.527 -4.773 1.00 92.88 76 ARG A C 1
ATOM 654 O O . ARG A 1 76 ? -1.095 -9.471 -5.965 1.00 92.88 76 ARG A O 1
ATOM 661 N N . ASP A 1 77 ? -0.638 -8.443 -4.041 1.00 93.94 77 ASP A N 1
ATOM 662 C CA . ASP A 1 77 ? -1.167 -7.135 -4.441 1.00 93.94 77 ASP A CA 1
ATOM 663 C C . ASP A 1 77 ? -0.051 -6.155 -4.796 1.00 93.94 77 ASP A C 1
ATOM 665 O O . ASP A 1 77 ? 0.054 -5.066 -4.239 1.00 93.94 77 ASP A O 1
ATOM 669 N N . TYR A 1 78 ? 0.803 -6.562 -5.737 1.00 92.62 78 TYR A N 1
ATOM 670 C CA . TYR A 1 78 ? 1.813 -5.696 -6.340 1.00 92.62 78 TYR A CA 1
ATOM 671 C C . TYR A 1 78 ? 2.110 -6.102 -7.789 1.00 92.62 78 TYR A C 1
ATOM 673 O O . TYR A 1 78 ? 1.920 -7.256 -8.185 1.00 92.62 78 TYR A O 1
ATOM 681 N N . VAL A 1 79 ? 2.599 -5.153 -8.585 1.00 91.38 79 VAL A N 1
ATOM 682 C CA . VAL A 1 79 ? 3.117 -5.377 -9.942 1.00 91.38 79 VAL A CA 1
ATOM 683 C C . VAL A 1 79 ? 4.640 -5.279 -9.946 1.00 91.38 79 VAL A C 1
ATOM 685 O O . VAL A 1 79 ? 5.213 -4.552 -9.140 1.00 91.38 79 VAL A O 1
ATOM 688 N N . GLY A 1 80 ? 5.294 -6.003 -10.856 1.00 88.75 80 GLY A N 1
ATOM 689 C CA . GLY A 1 80 ? 6.754 -6.094 -10.911 1.00 88.75 80 GLY A CA 1
ATOM 690 C C . GLY A 1 80 ? 7.280 -7.509 -10.673 1.00 88.75 80 GLY A C 1
ATOM 691 O O . GLY A 1 80 ? 6.692 -8.482 -11.159 1.00 88.75 80 GLY A O 1
ATOM 692 N N . PHE A 1 81 ? 8.421 -7.637 -9.999 1.00 88.62 81 PHE A N 1
ATOM 693 C CA . PHE A 1 81 ? 9.187 -8.885 -9.925 1.00 88.62 81 PHE A CA 1
ATOM 694 C C . PHE A 1 81 ? 8.662 -9.838 -8.838 1.00 88.62 81 PHE A C 1
ATOM 696 O O . PHE A 1 81 ? 8.551 -9.485 -7.667 1.00 88.62 81 PHE A O 1
ATOM 703 N N . VAL A 1 82 ? 8.352 -11.083 -9.207 1.00 90.88 82 VAL A N 1
ATOM 704 C CA . VAL A 1 82 ? 7.802 -12.110 -8.310 1.00 90.88 82 VAL A CA 1
ATOM 705 C C . VAL A 1 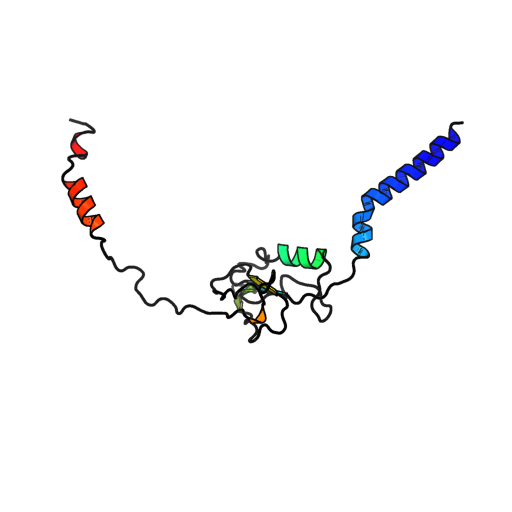82 ? 8.767 -13.290 -8.189 1.00 90.88 82 VAL A C 1
ATOM 707 O O . VAL A 1 82 ? 8.841 -14.122 -9.102 1.00 90.88 82 VAL A O 1
ATOM 710 N N . PRO A 1 83 ? 9.480 -13.434 -7.057 1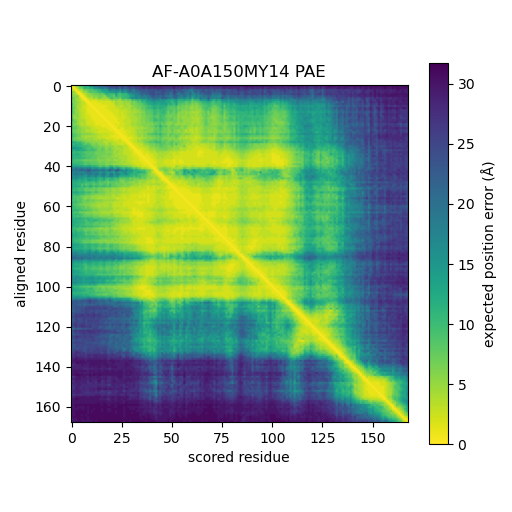.00 88.31 83 PRO A N 1
ATOM 711 C CA . PRO A 1 83 ? 10.415 -14.536 -6.870 1.00 88.31 83 PRO A CA 1
ATOM 712 C C . PRO A 1 83 ? 9.688 -15.881 -6.688 1.00 88.31 83 PRO A C 1
ATOM 714 O O . PRO A 1 83 ? 8.890 -16.091 -5.765 1.00 88.31 83 PRO A O 1
ATOM 717 N N . LYS A 1 84 ? 10.002 -16.857 -7.547 1.00 87.19 84 LYS A N 1
ATOM 718 C CA . LYS A 1 84 ? 9.564 -18.256 -7.415 1.00 87.19 84 LYS A CA 1
ATOM 719 C C . LYS A 1 84 ? 10.680 -19.104 -6.789 1.00 87.19 84 LYS A C 1
ATOM 721 O O . LYS A 1 84 ? 11.758 -18.635 -6.443 1.00 87.19 84 LYS A O 1
ATOM 726 N N . GLY A 1 85 ? 10.369 -20.372 -6.526 1.00 83.38 85 GLY A N 1
ATOM 727 C CA . GLY A 1 85 ? 11.320 -21.291 -5.899 1.00 83.38 85 GLY A CA 1
ATOM 728 C C . GLY A 1 85 ? 12.409 -21.697 -6.888 1.00 83.38 85 GLY A C 1
ATOM 729 O O . GLY A 1 85 ? 12.138 -21.812 -8.080 1.00 83.38 85 GLY A O 1
ATOM 730 N N . GLY A 1 86 ? 13.626 -21.934 -6.395 1.00 80.38 86 GLY A N 1
ATOM 731 C CA . GLY A 1 86 ? 14.721 -22.451 -7.224 1.00 80.38 86 GLY A CA 1
ATOM 732 C C . GLY A 1 86 ? 15.290 -21.452 -8.236 1.00 80.38 86 GLY A C 1
ATOM 733 O O . GLY A 1 86 ? 15.787 -21.873 -9.273 1.00 80.38 86 GLY A O 1
ATOM 734 N N . GLY A 1 87 ? 15.197 -20.145 -7.966 1.00 77.31 87 GLY A N 1
ATOM 735 C CA . GLY A 1 87 ? 15.743 -19.094 -8.838 1.00 77.31 87 GLY A CA 1
ATOM 736 C C . GLY A 1 87 ? 14.867 -18.738 -10.044 1.00 77.31 87 GLY A C 1
ATOM 737 O O . GLY A 1 87 ? 15.219 -17.847 -10.810 1.00 77.31 87 GLY A O 1
ATOM 738 N N . ALA A 1 88 ? 13.718 -19.398 -10.210 1.00 84.56 88 ALA A N 1
ATOM 739 C CA . ALA A 1 88 ? 12.706 -18.965 -11.162 1.00 84.56 88 ALA A CA 1
ATOM 740 C C . ALA A 1 88 ? 12.044 -17.660 -10.691 1.00 84.56 88 ALA A C 1
ATOM 742 O O . ALA A 1 88 ? 11.954 -17.392 -9.491 1.00 84.56 88 ALA A O 1
ATOM 743 N N . TYR A 1 89 ? 11.529 -16.877 -11.631 1.00 86.69 89 TYR A N 1
ATOM 744 C CA . TYR A 1 89 ? 10.779 -15.660 -11.345 1.00 86.69 89 TYR A CA 1
ATOM 745 C C . TYR A 1 89 ? 9.640 -15.478 -12.344 1.00 86.69 89 TYR A C 1
ATOM 747 O O . TYR A 1 89 ? 9.613 -16.090 -13.411 1.00 86.69 89 TYR A O 1
ATOM 755 N N . GLU A 1 90 ? 8.691 -14.635 -11.970 1.00 90.44 90 GLU A N 1
ATOM 756 C CA . GLU A 1 90 ? 7.600 -14.171 -12.817 1.00 90.44 90 GLU A CA 1
ATOM 757 C C . GLU A 1 90 ? 7.579 -12.642 -12.764 1.00 90.44 90 GLU A C 1
ATOM 759 O O . GLU A 1 90 ? 7.898 -12.061 -11.732 1.00 90.44 90 GLU A O 1
ATOM 764 N N . VAL A 1 91 ? 7.230 -11.980 -13.865 1.00 88.62 91 VAL A N 1
ATOM 765 C CA . VAL A 1 91 ? 7.067 -10.522 -13.883 1.00 88.62 91 VAL A CA 1
ATOM 766 C C . VAL A 1 91 ? 5.604 -10.213 -14.124 1.00 88.62 91 VAL A C 1
ATOM 768 O O . VAL A 1 91 ? 5.059 -10.557 -15.173 1.00 88.62 91 VAL A O 1
ATOM 771 N N . ARG A 1 92 ? 4.973 -9.548 -13.158 1.00 91.12 92 ARG A N 1
ATOM 772 C CA . ARG A 1 92 ? 3.607 -9.057 -13.310 1.00 91.12 92 ARG A CA 1
ATOM 773 C C . ARG A 1 92 ? 3.617 -7.747 -14.088 1.00 91.12 92 ARG A C 1
ATOM 775 O O . ARG A 1 92 ? 4.302 -6.812 -13.663 1.00 91.12 92 ARG A O 1
ATOM 782 N N . PRO A 1 93 ? 2.906 -7.677 -15.227 1.00 87.69 93 PRO A N 1
ATOM 783 C CA . PRO A 1 93 ? 2.889 -6.477 -16.043 1.00 87.69 93 PRO A CA 1
ATOM 784 C C . PRO A 1 93 ? 2.171 -5.347 -15.307 1.00 87.69 93 PRO A C 1
ATOM 786 O O . PRO A 1 93 ? 1.260 -5.583 -14.512 1.00 87.69 93 PRO A O 1
ATOM 789 N N . LEU A 1 94 ? 2.568 -4.112 -15.610 1.00 85.25 94 LEU A N 1
ATOM 790 C CA . LEU A 1 94 ? 1.787 -2.950 -15.212 1.00 85.25 94 LEU A CA 1
ATOM 791 C C . LEU A 1 94 ? 0.430 -2.955 -15.933 1.00 85.25 94 LEU A C 1
ATOM 793 O O . LEU A 1 94 ? 0.332 -3.450 -17.062 1.00 85.25 94 LEU A O 1
ATOM 797 N N . PRO A 1 95 ? -0.609 -2.380 -15.313 1.00 86.25 95 PRO A N 1
ATOM 798 C CA . PRO A 1 95 ? -1.878 -2.163 -15.987 1.00 86.25 95 PRO A CA 1
ATOM 799 C C . PRO A 1 95 ? -1.698 -1.182 -17.155 1.00 86.25 95 PRO A C 1
ATOM 801 O O . PRO A 1 95 ? -0.930 -0.224 -17.076 1.00 86.25 95 PRO A O 1
ATOM 804 N N . ASN A 1 96 ? -2.435 -1.403 -18.246 1.00 80.06 96 ASN A N 1
ATOM 805 C CA . ASN A 1 96 ? -2.380 -0.534 -19.431 1.00 80.06 96 ASN A CA 1
ATOM 806 C C . ASN A 1 96 ? -2.964 0.866 -19.177 1.00 80.06 96 ASN A C 1
ATOM 808 O O . ASN A 1 96 ? -2.689 1.794 -19.934 1.00 80.06 96 ASN A O 1
ATOM 812 N N . THR A 1 97 ? -3.797 1.012 -18.143 1.00 79.50 97 THR A N 1
ATOM 813 C CA . THR A 1 97 ? -4.436 2.268 -17.746 1.00 79.50 97 THR A CA 1
ATOM 814 C C . THR A 1 97 ? -4.408 2.403 -16.226 1.00 79.50 97 THR A C 1
ATOM 816 O O . THR A 1 97 ? -4.420 1.406 -15.504 1.00 79.50 97 THR A O 1
ATOM 819 N N . MET A 1 98 ? -4.387 3.642 -15.729 1.00 78.81 98 MET A N 1
ATOM 820 C CA . MET A 1 98 ? -4.424 3.927 -14.288 1.00 78.81 98 MET A CA 1
ATOM 821 C C . MET A 1 98 ? -5.820 4.316 -13.779 1.00 78.81 98 MET A C 1
ATOM 823 O O . MET A 1 98 ? -5.976 4.630 -12.607 1.00 78.81 98 MET A O 1
ATOM 827 N N . ASP A 1 99 ? -6.853 4.275 -14.627 1.00 82.69 99 ASP A N 1
ATOM 828 C CA . ASP A 1 99 ? -8.202 4.766 -14.294 1.00 82.69 99 ASP A CA 1
ATOM 829 C C . ASP A 1 99 ? -8.880 4.032 -13.130 1.00 82.69 99 ASP A C 1
ATOM 831 O O . ASP A 1 99 ? -9.767 4.600 -12.482 1.00 82.69 99 ASP A O 1
ATOM 835 N N . GLY A 1 100 ? -8.470 2.785 -12.883 1.00 85.12 100 GLY A N 1
ATOM 836 C CA . GLY A 1 100 ? -8.961 1.952 -11.789 1.00 85.12 100 GLY A CA 1
ATOM 837 C C . GLY A 1 100 ? -8.327 2.253 -10.433 1.00 85.12 100 GLY A C 1
ATOM 838 O O . GLY A 1 100 ? -8.906 1.854 -9.433 1.00 85.12 100 GLY A O 1
ATOM 839 N N . TYR A 1 101 ? -7.203 2.972 -10.390 1.00 88.56 101 TYR A N 1
ATOM 840 C CA . TYR A 1 101 ? -6.429 3.197 -9.170 1.00 88.56 101 TYR A CA 1
ATOM 841 C C . TYR A 1 101 ? -6.605 4.621 -8.645 1.00 88.56 101 TYR A C 1
ATOM 843 O O . TYR A 1 101 ? -6.601 5.593 -9.402 1.00 88.56 101 TYR A O 1
ATOM 851 N N . ASP A 1 102 ? -6.721 4.739 -7.329 1.00 87.88 102 ASP A N 1
ATOM 852 C CA . ASP A 1 102 ? -6.860 6.013 -6.625 1.00 87.88 102 ASP A CA 1
ATOM 853 C C . ASP A 1 102 ? -5.487 6.631 -6.319 1.00 87.88 102 ASP A C 1
ATOM 855 O O . ASP A 1 102 ? -5.339 7.853 -6.272 1.00 87.88 102 ASP A O 1
ATOM 859 N N . ALA A 1 103 ? -4.464 5.787 -6.153 1.00 85.00 103 ALA A N 1
ATOM 860 C CA . ALA A 1 103 ? -3.085 6.194 -5.912 1.00 85.00 103 ALA A CA 1
ATOM 861 C C . ALA A 1 103 ? -2.079 5.142 -6.416 1.00 85.00 103 ALA A C 1
ATOM 863 O O . ALA A 1 103 ? -2.427 3.989 -6.680 1.00 85.00 103 ALA A O 1
ATOM 864 N N . VAL A 1 104 ? -0.809 5.546 -6.515 1.00 86.19 104 VAL A N 1
ATOM 865 C CA . VAL A 1 104 ? 0.317 4.672 -6.871 1.00 86.19 104 VAL A CA 1
ATOM 866 C C . VAL A 1 104 ? 1.391 4.777 -5.795 1.00 86.19 104 VAL A C 1
ATOM 868 O O . VAL A 1 104 ? 1.770 5.878 -5.394 1.00 86.19 104 VAL A O 1
ATOM 871 N N . TYR A 1 105 ? 1.896 3.633 -5.351 1.00 85.62 105 TYR A N 1
ATOM 872 C CA . TYR A 1 105 ? 3.059 3.521 -4.486 1.00 85.62 105 TYR A CA 1
ATOM 873 C C . TYR A 1 105 ? 4.166 2.767 -5.216 1.00 85.62 105 TYR A C 1
ATOM 875 O O . TYR A 1 105 ? 3.955 1.659 -5.699 1.00 85.62 105 TYR A O 1
ATOM 883 N N . VAL A 1 106 ? 5.351 3.366 -5.279 1.00 85.19 106 VAL A N 1
ATOM 884 C CA . VAL A 1 106 ? 6.536 2.757 -5.885 1.00 85.19 106 VAL A CA 1
ATOM 885 C C . VAL A 1 106 ? 7.503 2.450 -4.751 1.00 85.19 106 VAL A C 1
ATOM 887 O O . VAL A 1 106 ? 8.018 3.377 -4.128 1.00 85.19 106 VAL A O 1
ATOM 890 N N . ALA A 1 107 ? 7.682 1.165 -4.449 1.00 82.12 107 ALA A N 1
ATOM 891 C CA . ALA A 1 107 ? 8.558 0.713 -3.374 1.00 82.12 107 ALA A CA 1
ATOM 892 C C . ALA A 1 107 ? 10.024 0.861 -3.793 1.00 82.12 107 ALA A C 1
ATOM 894 O O . ALA A 1 107 ? 10.797 1.563 -3.145 1.00 82.12 107 ALA A O 1
ATOM 895 N N . ASP A 1 108 ? 10.367 0.240 -4.920 1.00 72.88 108 ASP A N 1
ATOM 896 C CA . ASP A 1 108 ? 11.679 0.300 -5.543 1.00 72.88 108 ASP A CA 1
ATOM 897 C C . ASP A 1 108 ? 11.568 -0.172 -7.001 1.00 72.88 108 ASP A C 1
ATOM 899 O O . ASP A 1 108 ? 10.745 -1.031 -7.343 1.00 72.88 108 ASP A O 1
ATOM 903 N N . GLY A 1 109 ? 12.369 0.414 -7.884 1.00 65.56 109 GLY A N 1
ATOM 904 C CA . GLY A 1 109 ? 12.410 -0.015 -9.271 1.00 65.56 109 GLY A CA 1
ATOM 905 C C . GLY A 1 109 ? 13.242 0.857 -10.194 1.00 65.56 109 GLY A C 1
ATOM 906 O O . GLY A 1 109 ? 13.420 2.056 -9.998 1.00 65.56 109 GLY A O 1
ATOM 907 N N . GLU A 1 110 ? 13.729 0.224 -11.260 1.00 63.03 110 GLU A N 1
ATOM 908 C CA . GLU A 1 110 ? 14.460 0.894 -12.342 1.00 63.03 110 GLU A CA 1
ATOM 909 C C . GLU A 1 110 ? 13.529 1.717 -13.251 1.00 63.03 110 GLU A C 1
ATOM 911 O O . GLU A 1 110 ? 13.981 2.515 -14.078 1.00 63.03 110 GLU A O 1
ATOM 916 N N . ARG A 1 111 ? 12.209 1.526 -13.122 1.00 63.66 111 ARG A N 1
ATOM 917 C CA . ARG A 1 111 ? 11.202 2.227 -13.917 1.00 63.66 111 ARG A CA 1
ATOM 918 C C . ARG A 1 111 ? 11.045 3.667 -13.451 1.00 63.66 111 ARG A C 1
ATOM 920 O O . ARG A 1 111 ? 10.851 3.954 -12.274 1.00 63.66 111 ARG A O 1
ATOM 927 N N . SER A 1 112 ? 11.080 4.582 -14.414 1.00 61.91 112 SER A N 1
ATOM 928 C CA . SER A 1 112 ? 10.854 5.999 -14.167 1.00 61.91 112 SER A CA 1
ATOM 929 C C . SER A 1 112 ? 9.408 6.369 -14.492 1.00 61.91 112 SER A C 1
ATOM 931 O O . SER A 1 112 ? 8.865 6.016 -15.541 1.00 61.91 112 SER A O 1
ATOM 933 N N . PHE A 1 113 ? 8.785 7.106 -13.582 1.00 68.69 113 PHE A N 1
ATOM 934 C CA . PHE A 1 113 ? 7.431 7.620 -13.743 1.00 68.69 113 PHE A CA 1
ATOM 935 C C . PHE A 1 113 ? 7.479 9.115 -14.047 1.00 68.69 113 PHE A C 1
ATOM 937 O O . PHE A 1 113 ? 8.300 9.847 -13.488 1.00 68.69 113 PHE A O 1
ATOM 944 N N . SER A 1 114 ? 6.612 9.594 -14.940 1.00 66.25 114 SER A N 1
ATOM 945 C CA . SER A 1 114 ? 6.369 11.030 -15.045 1.00 66.25 114 SER A CA 1
ATOM 946 C C . SER A 1 114 ? 5.557 11.468 -13.831 1.00 66.25 114 SER A C 1
ATOM 948 O O . SER A 1 114 ? 4.489 10.910 -13.586 1.00 66.25 114 SER A O 1
ATOM 950 N N . PHE A 1 115 ? 6.018 12.482 -13.108 1.00 71.62 115 PHE A N 1
ATOM 951 C CA . PHE A 1 115 ? 5.235 13.086 -12.035 1.00 71.62 115 PHE A CA 1
ATOM 952 C C . PHE A 1 115 ? 4.375 14.212 -12.625 1.00 71.62 115 PHE A C 1
ATOM 954 O O . PHE A 1 115 ? 4.943 15.212 -13.079 1.00 71.62 115 PHE A O 1
ATOM 961 N N . PRO A 1 116 ? 3.039 14.060 -12.686 1.00 72.88 116 PRO A N 1
ATOM 962 C CA . PRO A 1 116 ? 2.168 15.117 -13.179 1.00 72.88 116 PRO A CA 1
ATOM 963 C C . PRO A 1 116 ? 2.178 16.320 -12.231 1.00 72.88 116 PRO A C 1
ATOM 965 O O . PRO A 1 116 ? 2.628 16.238 -11.085 1.00 72.88 116 PRO A O 1
ATOM 968 N N . ALA A 1 117 ? 1.667 17.454 -12.711 1.00 74.19 117 ALA A N 1
ATOM 969 C CA . ALA A 1 117 ? 1.431 18.595 -11.839 1.00 74.19 117 ALA A CA 1
ATOM 970 C C . ALA A 1 117 ? 0.438 18.210 -10.729 1.00 74.19 117 ALA A C 1
ATOM 972 O O . ALA A 1 117 ? -0.507 17.456 -10.956 1.00 74.19 117 ALA A O 1
ATOM 973 N N . LEU A 1 118 ? 0.658 18.737 -9.523 1.00 73.38 118 LEU A N 1
ATOM 974 C CA . LEU A 1 118 ? -0.284 18.580 -8.418 1.00 73.38 118 LEU A CA 1
ATOM 975 C C . LEU A 1 118 ? -1.616 19.256 -8.766 1.00 73.38 118 LEU A C 1
ATOM 977 O O . LEU A 1 118 ? -1.641 20.436 -9.120 1.00 73.38 118 LEU A O 1
ATOM 981 N N . GLU A 1 119 ? -2.721 18.534 -8.594 1.00 74.06 119 GLU A N 1
ATOM 982 C CA . GLU A 1 119 ? -4.067 19.102 -8.619 1.00 74.06 119 GLU A CA 1
ATOM 983 C C . GLU A 1 119 ? -4.527 19.311 -7.172 1.00 74.06 119 GLU A C 1
ATOM 985 O O . GLU A 1 119 ? -4.967 18.395 -6.473 1.00 74.06 119 GLU A O 1
ATOM 990 N N . GLY A 1 120 ? -4.337 20.537 -6.678 1.00 80.94 120 GLY A N 1
ATOM 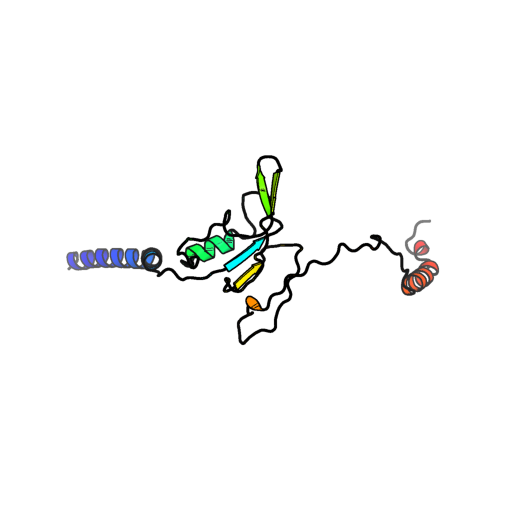991 C CA . GLY A 1 120 ? -4.496 20.846 -5.258 1.00 80.94 120 GLY A CA 1
ATOM 992 C C . GLY A 1 120 ? -3.414 20.157 -4.422 1.00 80.94 120 GLY A C 1
ATOM 993 O O . GLY A 1 120 ? -2.237 20.478 -4.557 1.00 80.94 120 GLY A O 1
ATOM 994 N N . ASN A 1 121 ? -3.820 19.211 -3.569 1.00 71.31 121 ASN A N 1
ATOM 995 C CA . ASN A 1 121 ? -2.923 18.423 -2.710 1.00 71.31 121 ASN A CA 1
ATOM 996 C C . ASN A 1 121 ? -2.771 16.964 -3.175 1.00 71.31 121 ASN A C 1
ATOM 998 O O . ASN A 1 121 ? -2.244 16.139 -2.431 1.00 71.31 121 ASN A O 1
ATOM 1002 N N . VAL A 1 122 ? -3.271 16.627 -4.366 1.00 57.12 122 VAL A N 1
ATOM 1003 C CA . VAL A 1 122 ? -3.296 15.253 -4.875 1.00 57.12 122 VAL A CA 1
ATOM 1004 C C . VAL A 1 122 ? -2.443 15.171 -6.136 1.00 57.12 122 VAL A C 1
ATOM 1006 O O . VAL A 1 122 ? -2.523 16.038 -7.006 1.00 57.12 122 VAL A O 1
ATOM 1009 N N . LEU A 1 123 ? -1.616 14.127 -6.236 1.00 69.88 123 LEU A N 1
ATOM 1010 C CA . LEU A 1 123 ? -0.989 13.733 -7.496 1.00 69.88 123 LEU A CA 1
ATOM 1011 C C . LEU A 1 123 ? -1.980 12.831 -8.242 1.00 69.88 123 LEU A C 1
ATOM 1013 O O . LEU A 1 123 ? -2.211 11.706 -7.794 1.00 69.88 123 LEU A O 1
ATOM 1017 N N . PRO A 1 124 ? -2.603 13.294 -9.338 1.00 68.62 124 PRO A N 1
ATOM 1018 C CA . PRO A 1 124 ? -3.628 12.518 -10.023 1.00 68.62 124 PRO A CA 1
ATOM 1019 C C . PRO A 1 124 ? -3.008 11.290 -10.701 1.00 68.62 124 PRO A C 1
ATOM 1021 O O . PRO A 1 124 ? -2.307 11.418 -11.705 1.00 68.62 124 PRO A O 1
ATOM 1024 N N . ALA A 1 125 ? -3.308 10.091 -10.183 1.00 67.81 125 ALA A N 1
ATOM 1025 C CA . ALA A 1 125 ? -2.794 8.813 -10.693 1.00 67.81 125 ALA A CA 1
ATOM 1026 C C . ALA A 1 125 ? -3.000 8.655 -12.213 1.00 67.81 125 ALA A C 1
ATOM 1028 O O . ALA A 1 125 ? -2.099 8.234 -12.928 1.00 67.81 125 ALA A O 1
ATOM 1029 N N . ARG A 1 126 ? -4.144 9.111 -12.741 1.00 68.94 126 ARG A N 1
ATOM 1030 C CA . ARG A 1 126 ? -4.488 9.062 -14.177 1.00 68.94 126 ARG A CA 1
ATOM 1031 C C . ARG A 1 126 ? -3.529 9.811 -15.106 1.00 68.94 126 ARG A C 1
ATOM 1033 O O . ARG A 1 126 ? -3.548 9.574 -16.308 1.00 68.94 126 ARG A O 1
ATOM 1040 N N . GLN A 1 127 ? -2.734 10.737 -14.576 1.00 71.19 127 GLN A N 1
ATOM 1041 C CA . GLN A 1 127 ? -1.795 11.541 -15.360 1.00 71.19 127 GLN A CA 1
ATOM 1042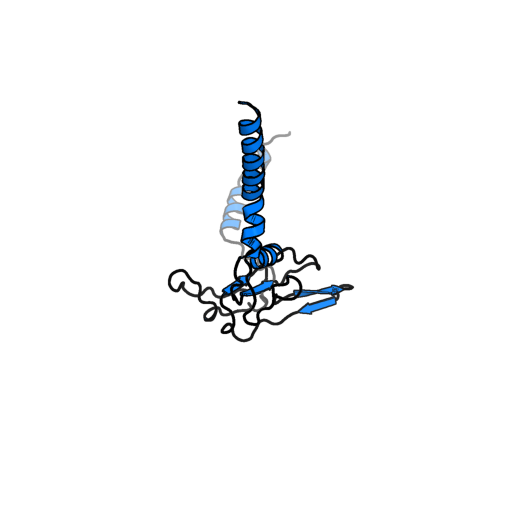 C C . GLN A 1 127 ? -0.351 11.031 -15.255 1.00 71.19 127 GLN A C 1
ATOM 1044 O O . GLN A 1 127 ? 0.555 11.631 -15.834 1.00 71.19 127 GLN A O 1
ATOM 1049 N N . PHE A 1 128 ? -0.116 9.936 -14.527 1.00 72.12 128 PHE A N 1
ATOM 1050 C CA . PHE A 1 128 ? 1.181 9.276 -14.519 1.00 72.12 128 PHE A CA 1
ATOM 1051 C C . PHE A 1 128 ? 1.375 8.485 -15.812 1.00 72.12 128 PHE A C 1
ATOM 1053 O O . PHE A 1 128 ? 0.646 7.542 -16.115 1.00 72.12 128 PHE A O 1
ATOM 1060 N N . TYR A 1 129 ? 2.420 8.834 -16.551 1.00 69.19 129 TYR A N 1
ATOM 1061 C CA . TYR A 1 129 ? 2.937 8.053 -17.658 1.00 69.19 129 TYR A CA 1
ATOM 1062 C C . TYR A 1 129 ? 4.153 7.267 -17.181 1.00 69.19 129 TYR A C 1
ATOM 1064 O O . TYR A 1 129 ? 5.072 7.808 -16.560 1.00 69.19 129 TYR A O 1
ATOM 1072 N N . THR A 1 130 ? 4.170 5.973 -17.487 1.00 64.75 130 THR A N 1
ATOM 1073 C CA . THR A 1 130 ? 5.367 5.154 -17.285 1.00 64.75 130 THR A CA 1
ATOM 1074 C C . THR A 1 130 ? 6.242 5.290 -18.518 1.00 64.75 130 THR A C 1
ATOM 1076 O O . THR A 1 130 ? 5.748 5.170 -19.640 1.00 64.75 130 THR A O 1
ATOM 1079 N N . TYR A 1 131 ? 7.536 5.523 -18.326 1.00 62.84 131 TYR A N 1
ATOM 1080 C CA . TYR A 1 131 ? 8.486 5.526 -19.426 1.00 62.84 131 TYR A CA 1
ATOM 1081 C C . TYR A 1 131 ? 9.685 4.648 -19.083 1.00 62.84 131 TYR A C 1
ATOM 1083 O O . TYR A 1 131 ? 10.162 4.592 -17.951 1.00 62.84 131 TYR A O 1
ATOM 1091 N N . THR A 1 132 ? 10.149 3.908 -20.081 1.00 59.66 132 THR A N 1
ATOM 1092 C CA . THR A 1 132 ? 11.343 3.073 -19.981 1.00 59.66 132 THR A CA 1
ATOM 1093 C C . THR A 1 132 ? 12.426 3.741 -20.804 1.00 59.66 132 THR A C 1
ATOM 1095 O O . THR A 1 132 ? 12.257 3.957 -22.005 1.00 59.66 132 THR A O 1
ATOM 1098 N N . TRP A 1 133 ? 13.528 4.114 -20.155 1.00 62.03 133 TRP A N 1
ATOM 1099 C CA . TRP A 1 133 ? 14.696 4.585 -20.885 1.00 62.03 133 TRP A CA 1
ATOM 1100 C C . TRP A 1 133 ? 15.215 3.447 -21.774 1.00 62.03 133 TRP A C 1
ATOM 1102 O O . TRP A 1 133 ? 15.334 2.317 -21.291 1.00 62.03 133 TRP A O 1
ATOM 1112 N N . PRO A 1 134 ? 15.542 3.705 -23.052 1.00 64.88 134 PRO A N 1
ATOM 1113 C CA . PRO A 1 134 ? 16.292 2.735 -23.835 1.00 64.88 134 PRO A CA 1
ATOM 1114 C C . PRO A 1 134 ? 17.625 2.457 -23.133 1.00 64.88 134 PRO A C 1
ATOM 1116 O O . PRO A 1 134 ? 18.243 3.369 -22.575 1.00 64.88 134 PRO A O 1
ATOM 1119 N N . THR A 1 135 ? 18.080 1.203 -23.164 1.00 60.56 135 THR A N 1
ATOM 1120 C CA . THR A 1 135 ? 19.418 0.842 -22.687 1.00 60.56 135 THR A CA 1
ATOM 1121 C C . THR A 1 135 ? 20.441 1.715 -23.393 1.00 60.56 135 THR A C 1
ATOM 1123 O O . THR A 1 135 ? 20.530 1.721 -24.619 1.00 60.56 135 THR A O 1
ATOM 1126 N N . TRP A 1 136 ? 21.174 2.493 -22.605 1.00 66.00 136 TRP A N 1
ATOM 1127 C CA . TRP A 1 136 ? 22.135 3.463 -23.100 1.00 66.00 136 TRP A CA 1
ATOM 1128 C C . TRP A 1 136 ? 23.231 2.744 -23.906 1.00 66.00 136 TRP A C 1
ATOM 1130 O O . TRP A 1 136 ? 24.076 2.063 -23.332 1.00 66.00 136 TRP A O 1
ATOM 1140 N N . GLU A 1 137 ? 23.213 2.866 -25.237 1.00 63.22 137 GLU A N 1
ATOM 1141 C CA . GLU A 1 137 ? 24.154 2.164 -26.130 1.00 63.22 137 GLU A CA 1
ATOM 1142 C C . GLU A 1 137 ? 25.561 2.787 -26.182 1.00 63.22 137 GLU A C 1
ATOM 1144 O O . GLU A 1 137 ? 26.426 2.324 -26.925 1.00 63.22 137 GLU A O 1
ATOM 1149 N N . THR A 1 138 ? 25.851 3.836 -25.405 1.00 59.88 138 THR A N 1
ATOM 1150 C CA . THR A 1 138 ? 27.207 4.401 -25.413 1.00 59.88 138 THR A CA 1
ATOM 1151 C C . THR A 1 138 ? 28.145 3.539 -24.571 1.00 59.88 138 THR A C 1
ATOM 1153 O O . THR A 1 138 ? 27.746 3.111 -23.482 1.00 59.88 138 THR A O 1
ATOM 1156 N N . PRO A 1 139 ? 29.412 3.343 -24.979 1.00 57.97 139 PRO A N 1
ATOM 1157 C CA . PRO A 1 139 ? 30.375 2.626 -24.155 1.00 57.97 139 PRO A CA 1
ATOM 1158 C C . PRO A 1 139 ? 30.432 3.254 -22.758 1.00 57.97 139 PRO A C 1
ATOM 1160 O O . PRO A 1 139 ? 30.346 4.474 -22.614 1.00 57.97 139 PRO A O 1
ATOM 1163 N N . ARG A 1 140 ? 30.611 2.419 -21.723 1.00 55.97 140 ARG A N 1
ATOM 1164 C CA . ARG A 1 140 ? 30.713 2.836 -20.306 1.00 55.97 140 ARG A CA 1
ATOM 1165 C C . ARG A 1 140 ? 31.772 3.923 -20.054 1.00 55.97 140 ARG A C 1
ATOM 1167 O O . ARG A 1 140 ? 31.821 4.484 -18.964 1.00 55.97 140 ARG A O 1
ATOM 1174 N N . TYR A 1 141 ? 32.617 4.207 -21.043 1.00 60.06 141 TYR A N 1
ATOM 1175 C CA . TYR A 1 141 ? 33.632 5.238 -21.010 1.00 60.06 141 TYR A CA 1
ATOM 1176 C C . TYR A 1 141 ? 33.821 5.878 -22.394 1.00 60.06 141 TYR A C 1
ATOM 1178 O O . TYR A 1 141 ? 34.129 5.192 -23.365 1.00 60.06 141 TYR A O 1
ATOM 1186 N N . HIS A 1 142 ? 33.702 7.203 -22.465 1.00 55.06 142 HIS A N 1
ATOM 1187 C CA . HIS A 1 142 ? 34.442 8.030 -23.416 1.00 55.06 142 HIS A CA 1
ATOM 1188 C C . HIS A 1 142 ? 35.293 8.974 -22.572 1.00 55.06 142 HIS A C 1
ATOM 1190 O O . HIS A 1 142 ? 34.760 9.829 -21.862 1.00 55.06 142 HIS A O 1
ATOM 1196 N N . GLU A 1 143 ? 36.612 8.820 -22.627 1.00 55.28 143 GLU A N 1
ATOM 1197 C CA . GLU A 1 143 ? 37.530 9.718 -21.936 1.00 55.28 143 GLU A CA 1
ATOM 1198 C C . GLU A 1 143 ? 37.527 11.081 -22.634 1.00 55.28 143 GLU A C 1
ATOM 1200 O O . GLU A 1 143 ? 38.314 11.350 -23.538 1.00 55.28 143 GLU A O 1
ATOM 1205 N N . ARG A 1 144 ? 36.614 11.972 -22.247 1.00 65.69 144 ARG A N 1
ATOM 1206 C CA . ARG A 1 144 ? 36.776 13.391 -22.556 1.00 65.69 144 ARG A CA 1
ATOM 1207 C C . ARG A 1 144 ? 37.600 14.003 -21.434 1.00 65.69 144 ARG A C 1
ATOM 1209 O O . ARG A 1 144 ? 37.039 14.471 -20.443 1.00 65.69 144 ARG A O 1
ATOM 1216 N N . LEU A 1 145 ? 38.923 14.012 -21.592 1.00 64.31 145 LEU A N 1
ATOM 1217 C CA . LEU A 1 145 ? 39.798 14.781 -20.711 1.00 64.31 145 LEU A CA 1
ATOM 1218 C C . LEU A 1 145 ? 39.325 16.240 -20.726 1.00 64.31 145 LEU A C 1
ATOM 1220 O O . LEU A 1 145 ? 39.378 16.929 -21.748 1.00 64.31 145 LEU A O 1
ATOM 1224 N N . LYS A 1 146 ? 38.775 16.703 -19.596 1.00 71.19 146 LYS A N 1
ATOM 1225 C CA . LYS A 1 146 ? 38.431 18.116 -19.429 1.00 71.19 146 LYS A CA 1
ATOM 1226 C C . LYS A 1 146 ? 39.740 18.908 -19.514 1.00 71.19 146 LYS A C 1
ATOM 1228 O O . LYS A 1 146 ? 40.709 18.483 -18.890 1.00 71.19 146 LYS A O 1
ATOM 1233 N N . PRO A 1 147 ? 39.784 20.069 -20.188 1.00 71.00 147 PRO A N 1
ATOM 1234 C CA . PRO A 1 147 ? 40.995 20.896 -20.262 1.00 71.00 147 PRO A CA 1
ATOM 1235 C C . PRO A 1 147 ? 41.625 21.202 -18.891 1.00 71.00 147 PRO A C 1
ATOM 1237 O O . PRO A 1 147 ? 42.835 21.372 -18.776 1.00 71.00 147 PRO A O 1
ATOM 1240 N N . SER A 1 148 ? 40.811 21.207 -17.829 1.00 76.56 148 SER A N 1
ATOM 1241 C CA . SER A 1 148 ? 41.261 21.351 -16.444 1.00 76.56 148 SER A CA 1
ATOM 1242 C C . SER A 1 148 ? 42.205 20.240 -15.973 1.00 76.56 148 SER A C 1
ATOM 1244 O O . SER A 1 148 ? 43.040 20.514 -15.122 1.00 76.56 148 SER A O 1
ATOM 1246 N N . TYR A 1 149 ? 42.096 19.012 -16.495 1.00 77.25 149 TYR A N 1
ATOM 1247 C CA . TYR A 1 149 ? 43.002 17.909 -16.160 1.00 77.25 149 TYR A CA 1
ATOM 1248 C C . TYR A 1 149 ? 44.430 18.220 -16.608 1.00 77.25 149 TYR A C 1
ATOM 1250 O O . TYR A 1 149 ? 45.350 18.102 -15.807 1.00 77.25 149 TYR A O 1
ATOM 1258 N N . GLU A 1 150 ? 44.606 18.703 -17.840 1.00 80.19 150 GLU A N 1
ATOM 1259 C CA . GLU A 1 150 ? 45.923 19.109 -18.343 1.00 80.19 150 GLU A CA 1
ATOM 1260 C C . GLU A 1 150 ? 46.455 20.340 -17.601 1.00 80.19 150 GLU A C 1
ATOM 1262 O O . GLU A 1 150 ? 47.633 20.388 -17.257 1.00 80.19 150 GLU A O 1
ATOM 1267 N N . ALA A 1 151 ? 45.587 21.303 -17.264 1.00 80.12 151 ALA A N 1
ATOM 1268 C CA . ALA A 1 151 ? 45.972 22.456 -16.449 1.00 80.12 151 ALA A CA 1
ATOM 1269 C C . ALA A 1 151 ? 46.446 22.045 -15.040 1.00 80.12 151 ALA A C 1
ATOM 1271 O O . ALA A 1 151 ? 47.471 22.532 -14.566 1.00 80.12 151 ALA A O 1
ATOM 1272 N N . MET A 1 152 ? 45.741 21.114 -14.386 1.00 78.94 152 MET A N 1
ATOM 1273 C CA . MET A 1 152 ? 46.158 20.531 -13.107 1.00 78.94 152 MET A CA 1
ATOM 1274 C C . MET A 1 152 ? 47.467 19.762 -13.261 1.00 78.94 152 MET A C 1
ATOM 1276 O O . MET A 1 152 ? 48.400 19.980 -12.497 1.00 78.94 152 MET A O 1
ATOM 1280 N N . LYS A 1 153 ? 47.559 18.882 -14.259 1.00 79.00 153 LYS A N 1
ATOM 1281 C CA . LYS A 1 153 ? 48.746 18.069 -14.509 1.00 79.00 153 LYS A CA 1
ATOM 1282 C C . LYS A 1 153 ? 49.973 18.947 -14.725 1.00 79.00 153 LYS A C 1
ATOM 1284 O O . LYS A 1 153 ? 50.982 18.679 -14.095 1.00 79.00 153 LYS A O 1
ATOM 1289 N N . ALA A 1 154 ? 49.861 20.024 -15.502 1.00 81.56 154 ALA A N 1
ATOM 1290 C CA . ALA A 1 154 ? 50.929 21.001 -15.697 1.00 81.56 154 ALA A CA 1
ATOM 1291 C C . ALA A 1 154 ? 51.299 21.748 -14.401 1.00 81.56 154 ALA A C 1
ATOM 1293 O O . ALA A 1 154 ? 52.481 21.895 -14.087 1.00 81.56 154 ALA A O 1
ATOM 1294 N N . ALA A 1 155 ? 50.303 22.189 -13.623 1.00 80.94 155 ALA A N 1
ATOM 1295 C CA . ALA A 1 155 ? 50.535 22.872 -12.350 1.00 80.94 155 ALA A CA 1
ATOM 1296 C C . ALA A 1 155 ? 51.250 21.971 -11.326 1.00 80.94 155 ALA A C 1
ATOM 1298 O O . ALA A 1 155 ? 52.151 22.425 -10.622 1.00 80.94 155 ALA A O 1
ATOM 1299 N N . PHE A 1 156 ? 50.879 20.690 -11.265 1.00 76.19 156 PHE A N 1
ATOM 1300 C CA . PHE A 1 156 ? 51.426 19.724 -10.313 1.00 76.19 156 PHE A CA 1
ATOM 1301 C C . PHE A 1 156 ? 52.691 19.011 -10.815 1.00 76.19 156 PHE A C 1
ATOM 1303 O O . PHE A 1 156 ? 53.491 18.588 -9.988 1.00 76.19 156 PHE A O 1
ATOM 1310 N N . SER A 1 157 ? 52.933 18.920 -12.129 1.00 73.25 157 SER A N 1
ATOM 1311 C CA . SER A 1 157 ? 54.182 18.375 -12.687 1.00 73.25 157 SER A CA 1
ATOM 1312 C C . SER A 1 157 ? 55.360 19.341 -12.567 1.00 73.25 157 SER A C 1
ATOM 1314 O O . SER A 1 157 ? 56.505 18.906 -12.576 1.00 73.25 157 SER A O 1
ATOM 1316 N N . GLY A 1 158 ? 55.088 20.649 -12.495 1.00 65.94 158 GLY A N 1
ATOM 1317 C CA . GLY A 1 158 ? 56.102 21.681 -12.249 1.00 65.94 158 GLY A CA 1
ATOM 1318 C C . GLY A 1 158 ? 56.368 21.945 -10.764 1.00 65.94 158 GLY A C 1
ATOM 1319 O O . GLY A 1 158 ? 57.339 22.617 -10.422 1.00 65.94 158 GLY A O 1
ATOM 1320 N N . ALA A 1 159 ? 55.519 21.429 -9.875 1.00 64.25 159 ALA A N 1
ATOM 1321 C CA . ALA A 1 159 ? 55.745 21.497 -8.445 1.00 64.25 159 ALA A CA 1
ATOM 1322 C C . ALA A 1 159 ? 56.636 20.316 -8.038 1.00 64.25 159 ALA A C 1
ATOM 1324 O O . ALA A 1 159 ? 56.258 19.156 -8.166 1.00 64.25 159 ALA A O 1
ATOM 1325 N N . ASP A 1 160 ? 57.828 20.614 -7.533 1.00 61.03 160 ASP A N 1
ATOM 1326 C CA . ASP A 1 160 ? 58.802 19.641 -7.026 1.00 61.03 160 ASP A CA 1
ATOM 1327 C C . ASP A 1 160 ? 58.336 19.094 -5.653 1.00 61.03 160 ASP A C 1
ATOM 1329 O O . ASP A 1 160 ? 58.991 19.243 -4.620 1.00 61.03 160 ASP A O 1
ATOM 1333 N N . ILE A 1 161 ? 57.122 18.528 -5.601 1.00 56.84 161 ILE A N 1
ATOM 1334 C CA . ILE A 1 161 ? 56.469 18.091 -4.354 1.00 56.84 161 ILE A CA 1
ATOM 1335 C C . ILE A 1 161 ? 57.214 16.887 -3.752 1.00 56.84 161 ILE A C 1
ATOM 1337 O O . ILE A 1 161 ? 57.200 16.693 -2.539 1.00 56.84 161 ILE A O 1
ATOM 1341 N N . ALA A 1 162 ? 57.959 16.141 -4.573 1.00 52.78 162 ALA A N 1
ATOM 1342 C CA . ALA A 1 162 ? 58.786 15.022 -4.130 1.00 52.78 162 ALA A CA 1
ATOM 1343 C C . ALA A 1 162 ? 60.048 15.446 -3.352 1.00 52.78 162 ALA A C 1
ATOM 1345 O O . ALA A 1 162 ? 60.610 14.626 -2.636 1.00 52.78 162 ALA A O 1
ATOM 1346 N N . LYS A 1 163 ? 60.493 16.711 -3.434 1.00 53.97 163 LYS A N 1
ATOM 1347 C CA . LYS A 1 163 ? 61.742 17.158 -2.785 1.00 53.97 163 LYS A CA 1
ATOM 1348 C C . LYS A 1 163 ? 61.575 17.806 -1.409 1.00 53.97 163 LYS A C 1
ATOM 1350 O O . LYS A 1 163 ? 62.572 18.146 -0.779 1.00 53.97 163 LYS A O 1
ATOM 1355 N N . ARG A 1 164 ? 60.342 18.006 -0.925 1.00 55.41 164 ARG A N 1
ATOM 1356 C CA . ARG A 1 164 ? 60.072 18.681 0.366 1.00 55.41 164 ARG A CA 1
ATOM 1357 C C . ARG A 1 164 ? 59.592 17.779 1.504 1.00 55.41 164 ARG A C 1
ATOM 1359 O O . ARG A 1 164 ? 59.438 18.278 2.615 1.00 55.41 164 ARG A O 1
ATOM 1366 N N . GLN A 1 165 ? 59.412 16.481 1.279 1.00 54.09 165 GLN A N 1
ATOM 1367 C CA . GLN A 1 165 ? 59.288 15.503 2.365 1.00 54.09 165 GLN A CA 1
ATOM 1368 C C . GLN A 1 165 ? 60.507 14.585 2.304 1.00 54.09 165 GLN A C 1
ATOM 1370 O O . GLN A 1 165 ? 60.590 13.717 1.446 1.00 54.09 165 GLN A O 1
ATOM 1375 N N . GLY A 1 166 ? 61.505 14.903 3.130 1.00 50.28 166 GLY A N 1
ATOM 1376 C CA . GLY A 1 166 ? 62.867 14.393 3.018 1.00 50.28 166 GLY A CA 1
ATOM 1377 C C . GLY A 1 166 ? 63.023 12.879 3.145 1.00 50.28 166 GLY A C 1
ATOM 1378 O O . GLY A 1 166 ? 62.283 12.221 3.870 1.00 50.28 166 GLY A O 1
ATOM 1379 N N . ASN A 1 167 ? 64.040 12.370 2.454 1.00 43.06 167 ASN A N 1
ATOM 1380 C CA . ASN A 1 167 ? 65.114 11.567 3.031 1.00 43.06 167 ASN A CA 1
ATOM 1381 C C . ASN A 1 167 ? 66.271 11.489 2.018 1.00 43.06 167 ASN A C 1
ATOM 1383 O O . ASN A 1 167 ? 66.059 11.059 0.888 1.00 43.06 167 ASN A O 1
ATOM 1387 N N . GLU A 1 168 ? 67.441 11.912 2.513 1.00 38.97 168 GLU A N 1
ATOM 1388 C CA . GLU A 1 168 ? 68.818 11.857 1.970 1.00 38.97 168 GLU A CA 1
ATOM 1389 C C . GLU A 1 168 ? 69.186 12.761 0.778 1.00 38.97 168 GLU A C 1
ATOM 1391 O O . GLU A 1 168 ? 68.800 12.495 -0.380 1.00 38.97 168 GLU A O 1
#